Protein AF-A0A7C7NNJ1-F1 (afdb_monomer)

Nearest PDB structures (foldseek):
  7vwx-assembly1_1  TM=5.010E-01  e=4.424E+00  Escherichia coli K-12

Sequence (77 aa):
MQSPFNFIVKPEDGRRYSNTKEVGGIDLIISSSEEDASASNRKAMVVEVPVGYDGPIKKGDTLLVHHNVFKFYNDRK

Structure (mmCIF, N/CA/C/O backbone):
data_AF-A0A7C7NNJ1-F1
#
_entry.id   AF-A0A7C7NNJ1-F1
#
loop_
_atom_site.group_PDB
_atom_site.id
_atom_site.type_symbol
_atom_site.label_atom_id
_atom_site.label_alt_id
_atom_site.label_comp_id
_atom_site.label_asym_id
_atom_site.label_entity_id
_atom_site.label_seq_id
_atom_site.pdbx_PDB_ins_code
_atom_site.Cartn_x
_atom_site.Cartn_y
_atom_site.Cartn_z
_atom_site.occupancy
_atom_site.B_iso_or_equiv
_atom_site.auth_seq_id
_atom_site.auth_comp_id
_atom_site.auth_asym_id
_atom_site.auth_atom_id
_atom_site.pdbx_PDB_model_num
ATOM 1 N N . MET A 1 1 ? -4.703 6.453 -16.154 1.00 72.38 1 MET A N 1
ATOM 2 C CA . MET A 1 1 ? -3.637 7.382 -15.717 1.00 72.38 1 MET A CA 1
ATOM 3 C C . MET A 1 1 ? -2.518 6.524 -15.170 1.00 72.38 1 MET A C 1
ATOM 5 O O . MET A 1 1 ? -2.829 5.683 -14.343 1.00 72.38 1 MET A O 1
ATOM 9 N N . GLN A 1 2 ? -1.284 6.680 -15.650 1.00 85.81 2 GLN A N 1
ATOM 10 C CA . GLN A 1 2 ? -0.132 5.882 -15.216 1.00 85.81 2 GLN A CA 1
ATOM 11 C C . GLN A 1 2 ? 0.922 6.807 -14.614 1.00 85.81 2 GLN A C 1
ATOM 13 O O . GLN A 1 2 ? 1.239 7.842 -15.197 1.00 85.81 2 GLN A O 1
ATOM 18 N N . SER A 1 3 ? 1.402 6.481 -13.413 1.00 90.00 3 SER A N 1
ATOM 19 C CA . SER A 1 3 ? 2.427 7.281 -12.741 1.00 90.00 3 SER A CA 1
ATOM 20 C C . SER A 1 3 ? 3.806 6.929 -13.298 1.00 90.00 3 SER A C 1
ATOM 22 O O . SER A 1 3 ? 4.062 5.750 -13.539 1.00 90.00 3 SER A O 1
ATOM 24 N N . PRO A 1 4 ? 4.730 7.891 -13.435 1.00 92.94 4 PRO A N 1
ATOM 25 C CA . PRO A 1 4 ? 6.105 7.581 -13.812 1.00 92.94 4 PRO A CA 1
ATOM 26 C C . PRO A 1 4 ? 6.816 6.661 -12.809 1.00 92.94 4 PRO A C 1
ATOM 28 O O . PRO A 1 4 ? 7.602 5.821 -13.221 1.00 92.94 4 PRO A O 1
ATOM 31 N N . PHE A 1 5 ? 6.522 6.792 -11.507 1.00 93.69 5 PHE A N 1
ATOM 32 C CA . PHE A 1 5 ? 7.321 6.149 -10.449 1.00 93.69 5 PHE A CA 1
ATOM 33 C C . PHE A 1 5 ? 6.511 5.418 -9.374 1.00 93.69 5 PHE A C 1
ATOM 35 O O . PHE A 1 5 ? 7.075 4.619 -8.634 1.00 93.69 5 PHE A O 1
ATOM 42 N N . ASN A 1 6 ? 5.206 5.680 -9.253 1.00 93.81 6 ASN A N 1
ATOM 43 C CA . ASN A 1 6 ? 4.415 5.202 -8.117 1.00 93.81 6 ASN A CA 1
ATOM 44 C C . ASN A 1 6 ? 3.333 4.202 -8.528 1.00 93.81 6 ASN A C 1
ATOM 46 O O . ASN A 1 6 ? 2.713 4.324 -9.583 1.00 93.81 6 ASN A O 1
ATOM 50 N N . PHE A 1 7 ? 3.057 3.236 -7.657 1.00 94.06 7 PHE A N 1
ATOM 51 C CA . PHE A 1 7 ? 1.862 2.410 -7.793 1.00 94.06 7 PHE A CA 1
ATOM 52 C C . PHE A 1 7 ? 0.630 3.258 -7.497 1.00 94.06 7 PHE A C 1
ATOM 54 O O . PHE A 1 7 ? 0.588 3.986 -6.504 1.00 94.06 7 PHE A O 1
ATOM 61 N N . ILE A 1 8 ? -0.390 3.143 -8.342 1.00 93.69 8 ILE A N 1
ATOM 62 C CA . ILE A 1 8 ? -1.697 3.733 -8.068 1.00 93.69 8 ILE A CA 1
ATOM 63 C C . ILE A 1 8 ? -2.547 2.633 -7.459 1.00 93.69 8 ILE A C 1
ATOM 65 O O . ILE A 1 8 ? -2.795 1.607 -8.093 1.00 93.69 8 ILE A O 1
ATOM 69 N N . VAL A 1 9 ? -2.985 2.844 -6.223 1.00 92.81 9 VAL A N 1
ATOM 70 C CA . VAL A 1 9 ? -3.725 1.847 -5.454 1.00 92.81 9 VAL A CA 1
ATOM 71 C C . VAL A 1 9 ? -4.991 2.444 -4.856 1.00 92.81 9 VAL A C 1
ATOM 73 O O . VAL A 1 9 ? -5.078 3.648 -4.619 1.00 92.81 9 VAL A O 1
ATOM 76 N N . LYS A 1 10 ? -5.973 1.587 -4.586 1.00 90.50 10 LYS A N 1
ATOM 77 C CA . LYS A 1 10 ? -7.197 1.928 -3.854 1.00 90.50 10 LYS A CA 1
ATOM 78 C C . LYS A 1 10 ? -7.394 0.954 -2.688 1.00 90.50 10 LYS A C 1
ATOM 80 O O . LYS A 1 10 ? -6.933 -0.180 -2.795 1.00 90.50 10 LYS A O 1
ATOM 85 N N . PRO A 1 11 ? -8.065 1.342 -1.594 1.00 88.75 11 PRO A N 1
ATOM 86 C CA . PRO A 1 11 ? -8.407 0.390 -0.540 1.00 88.75 11 PRO A CA 1
ATOM 87 C C . PRO A 1 11 ? -9.280 -0.742 -1.104 1.00 88.75 11 PRO A C 1
ATOM 89 O O . PRO A 1 11 ? -10.203 -0.468 -1.872 1.00 88.75 11 PRO A O 1
ATOM 92 N N . GLU A 1 12 ? -8.980 -1.992 -0.731 1.00 80.75 12 GLU A N 1
ATOM 93 C CA . GLU A 1 12 ? -9.644 -3.206 -1.252 1.00 80.75 12 GLU A CA 1
ATOM 94 C C . GLU A 1 12 ? -11.174 -3.132 -1.108 1.00 80.75 12 GLU A C 1
ATOM 96 O O . GLU A 1 12 ? -11.897 -3.284 -2.090 1.00 80.75 12 GLU A O 1
ATOM 101 N N . ASP A 1 13 ? -11.654 -2.744 0.075 1.00 75.31 13 ASP A N 1
ATOM 102 C CA . ASP A 1 13 ? -13.086 -2.667 0.396 1.00 75.31 13 ASP A CA 1
ATOM 103 C C . ASP A 1 13 ? -13.712 -1.295 0.087 1.00 75.31 13 ASP A C 1
ATOM 105 O O . ASP A 1 13 ? -14.804 -0.973 0.555 1.00 75.31 13 ASP A O 1
ATOM 109 N N . GLY A 1 14 ? -12.980 -0.403 -0.593 1.00 72.06 14 GLY A N 1
ATOM 110 C CA . GLY A 1 14 ? -13.370 1.005 -0.755 1.00 72.06 14 GLY A CA 1
ATOM 111 C C . GLY A 1 14 ? -13.379 1.813 0.555 1.00 72.06 14 GLY A C 1
ATOM 112 O O . GLY A 1 14 ? -13.611 3.021 0.534 1.00 72.06 14 GLY A O 1
ATOM 113 N N . ARG A 1 15 ? -13.094 1.172 1.695 1.00 72.25 15 ARG A N 1
ATOM 114 C CA . ARG A 1 15 ? -13.077 1.767 3.036 1.00 72.25 15 ARG A CA 1
ATOM 115 C C . ARG A 1 15 ? -11.648 2.070 3.476 1.00 72.25 15 ARG A C 1
ATOM 117 O O . ARG A 1 15 ? -10.753 1.246 3.324 1.00 72.25 15 ARG A O 1
ATOM 124 N N . ARG A 1 16 ? -11.428 3.248 4.060 1.00 66.56 16 ARG A N 1
ATOM 125 C CA . ARG A 1 16 ? -10.114 3.674 4.589 1.00 66.56 16 ARG A CA 1
ATOM 126 C C . ARG A 1 16 ? -9.754 3.016 5.922 1.00 66.56 16 ARG A C 1
ATOM 128 O O . ARG A 1 16 ? -8.579 2.833 6.225 1.00 66.56 16 ARG A O 1
ATOM 135 N N . TYR A 1 17 ? -10.769 2.634 6.688 1.00 67.62 17 TYR A N 1
ATOM 136 C CA . TYR A 1 17 ? -10.636 2.005 7.994 1.00 67.62 17 TYR A CA 1
ATOM 137 C C . TYR A 1 17 ? -11.369 0.667 7.986 1.00 67.62 17 TYR A C 1
ATOM 139 O O . TYR A 1 17 ? -12.461 0.549 7.429 1.00 67.62 17 TYR A O 1
ATOM 147 N N . SER A 1 18 ? -10.764 -0.332 8.615 1.00 66.12 18 SER A N 1
ATOM 148 C CA . SER A 1 18 ? -11.366 -1.632 8.904 1.00 66.12 18 SER A CA 1
ATOM 149 C C . SER A 1 18 ? -11.866 -1.627 10.349 1.00 66.12 18 SER A C 1
ATOM 151 O O . SER A 1 18 ? -11.459 -2.445 11.170 1.00 66.12 18 SER A O 1
ATOM 153 N N . ASN A 1 19 ? -12.685 -0.630 10.685 1.00 64.62 19 ASN A N 1
ATOM 154 C CA . ASN A 1 19 ? -13.128 -0.352 12.050 1.00 64.62 19 ASN A CA 1
ATOM 155 C C . ASN A 1 19 ? -14.521 -0.913 12.367 1.00 64.62 19 ASN A C 1
ATOM 157 O O . ASN A 1 19 ? -15.102 -0.562 13.390 1.00 64.62 19 ASN A O 1
ATOM 161 N N . THR A 1 20 ? -15.053 -1.771 11.500 1.00 66.25 20 THR A N 1
ATOM 162 C CA . THR A 1 20 ? -16.322 -2.477 11.690 1.00 66.25 20 THR A CA 1
ATOM 163 C C . THR A 1 20 ? -16.070 -3.977 11.705 1.00 66.25 20 THR A C 1
ATOM 165 O O . THR A 1 20 ? -15.230 -4.478 10.955 1.00 66.25 20 THR A O 1
ATOM 168 N N . LYS A 1 21 ? -16.757 -4.690 12.595 1.00 73.31 21 LYS A N 1
ATOM 169 C CA . LYS A 1 21 ? -16.691 -6.146 12.699 1.00 73.31 21 LYS A CA 1
ATOM 170 C C . LYS A 1 21 ? -18.099 -6.698 12.853 1.00 73.31 21 LYS A C 1
ATOM 172 O O . LYS A 1 21 ? -18.825 -6.278 13.750 1.00 73.31 21 LYS A O 1
ATOM 177 N N . GLU A 1 22 ? -18.452 -7.655 12.005 1.00 74.25 22 GLU A N 1
ATOM 178 C CA . GLU A 1 22 ? -19.730 -8.350 12.101 1.00 74.25 22 GLU A CA 1
ATOM 179 C C . GLU A 1 22 ? -19.689 -9.332 13.279 1.00 74.25 22 GLU A C 1
ATOM 181 O O . GLU A 1 22 ? -18.820 -10.207 13.359 1.00 74.25 22 GLU A O 1
ATOM 186 N N . VAL A 1 23 ? -20.616 -9.171 14.222 1.00 76.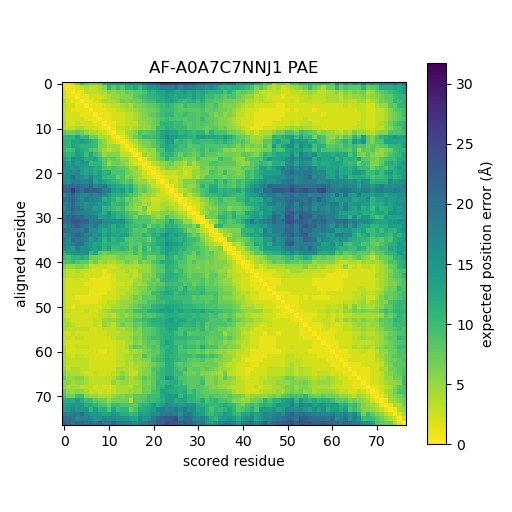50 23 VAL A N 1
ATOM 187 C CA . VAL A 1 23 ? -20.800 -10.088 15.351 1.00 76.50 23 VAL A CA 1
ATOM 188 C C . VAL A 1 23 ? -22.291 -10.365 15.488 1.00 76.50 23 VAL A C 1
ATOM 190 O O . VAL A 1 23 ? -23.066 -9.481 15.837 1.00 76.50 23 VAL A O 1
ATOM 193 N N . GLY A 1 24 ? -22.705 -11.599 15.191 1.00 78.31 24 GLY A N 1
ATOM 194 C CA . GLY A 1 24 ? -24.106 -12.014 15.329 1.00 78.3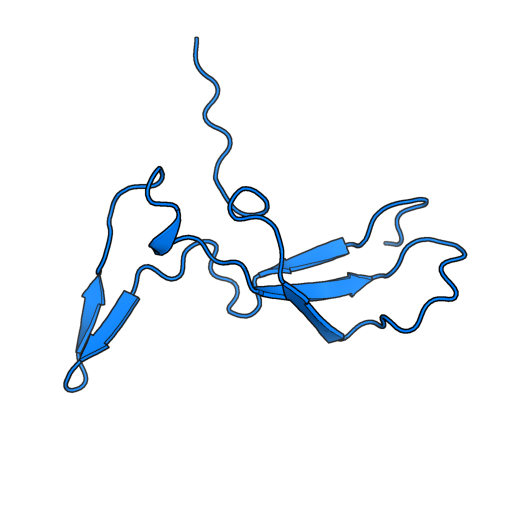1 24 GLY A CA 1
ATOM 195 C C . GLY A 1 24 ? -25.076 -11.298 14.381 1.00 78.31 24 GLY A C 1
ATOM 196 O O . GLY A 1 24 ? -26.217 -11.058 14.763 1.00 78.31 24 GLY A O 1
ATOM 197 N N . GLY A 1 25 ? -24.631 -10.934 13.171 1.00 77.62 25 GLY A N 1
ATOM 198 C CA . GLY A 1 25 ? -25.454 -10.235 12.173 1.00 77.62 25 GLY A CA 1
ATOM 199 C C . GLY A 1 25 ? -25.609 -8.729 12.409 1.00 77.62 25 GLY A C 1
ATOM 200 O O . GLY A 1 25 ? -26.413 -8.086 11.740 1.00 77.62 25 GLY A O 1
ATOM 201 N N . ILE A 1 26 ? -24.855 -8.165 13.358 1.00 80.19 26 ILE A N 1
ATOM 202 C CA . ILE A 1 26 ? -24.801 -6.728 13.633 1.00 80.19 26 ILE A CA 1
ATOM 203 C C . ILE A 1 26 ? -23.382 -6.237 13.326 1.00 80.19 26 ILE A C 1
ATOM 205 O O . ILE A 1 26 ? -22.402 -6.810 13.811 1.00 80.19 26 ILE A O 1
ATOM 209 N N . ASP A 1 27 ? -23.276 -5.164 12.543 1.00 75.12 27 ASP A N 1
ATOM 210 C CA . ASP A 1 27 ? -22.014 -4.463 12.305 1.00 75.12 27 ASP A CA 1
ATOM 211 C C . ASP A 1 27 ? -21.653 -3.612 13.527 1.00 75.12 27 ASP A C 1
ATOM 213 O O . ASP A 1 27 ? -22.282 -2.591 13.812 1.00 75.12 27 ASP A O 1
ATOM 217 N N . LEU A 1 28 ? -20.621 -4.029 14.260 1.00 74.75 28 LEU A N 1
ATOM 218 C CA . LEU A 1 28 ? -20.139 -3.326 15.442 1.00 74.75 28 LEU A CA 1
ATOM 219 C C . LEU A 1 28 ? -18.941 -2.443 15.085 1.00 74.75 28 LEU A C 1
ATOM 221 O O . LEU A 1 28 ? -17.954 -2.925 14.525 1.00 74.75 28 LEU A O 1
ATOM 225 N N . ILE A 1 29 ? -18.997 -1.156 15.434 1.00 75.25 29 ILE A N 1
ATOM 226 C CA . ILE A 1 29 ? -17.847 -0.253 15.301 1.00 75.25 29 ILE A CA 1
ATOM 227 C C . ILE A 1 29 ? -16.856 -0.583 16.423 1.00 75.25 29 ILE A C 1
ATOM 229 O O . ILE A 1 29 ? -17.118 -0.315 17.592 1.00 75.25 29 ILE A O 1
ATOM 233 N N . ILE A 1 30 ? -15.720 -1.180 16.066 1.00 69.25 30 ILE A N 1
ATOM 234 C CA . ILE A 1 30 ? -14.673 -1.610 17.006 1.00 69.25 30 ILE A CA 1
ATOM 235 C C . ILE A 1 30 ? -13.679 -0.495 17.349 1.00 69.25 30 ILE A C 1
ATOM 237 O O . ILE A 1 30 ? -12.958 -0.604 18.335 1.00 69.25 30 ILE A O 1
ATOM 241 N N . SER A 1 31 ? -13.627 0.572 16.548 1.00 62.72 31 SER A N 1
ATOM 242 C CA . SER A 1 31 ? -12.807 1.750 16.832 1.00 62.72 31 SER A CA 1
ATOM 243 C C . SER A 1 31 ? -13.382 2.996 16.161 1.00 62.72 31 SER A C 1
ATOM 245 O O . SER A 1 31 ? -13.727 2.983 14.979 1.00 62.72 31 SER A O 1
ATOM 247 N N . SER A 1 32 ? -13.472 4.089 16.915 1.00 60.53 32 SER A N 1
ATOM 248 C CA . SER A 1 32 ? -13.821 5.421 16.407 1.00 60.53 32 SER A CA 1
ATOM 249 C C . SER A 1 32 ? -12.611 6.356 16.307 1.00 60.53 32 SER A C 1
ATOM 251 O O . SER A 1 32 ? -12.777 7.510 15.928 1.00 60.53 32 SER A O 1
ATOM 253 N N . SER A 1 33 ? -11.412 5.894 16.682 1.00 59.28 33 SER A N 1
ATOM 254 C CA . SER A 1 33 ? -10.201 6.719 16.694 1.00 59.28 33 SER A CA 1
ATOM 255 C C . SER A 1 33 ? -9.435 6.593 15.380 1.00 59.28 33 SER A C 1
ATOM 257 O O . SER A 1 33 ? -9.050 5.497 14.976 1.00 59.28 33 SER A O 1
ATOM 259 N N . GLU A 1 34 ? -9.155 7.727 14.737 1.00 58.28 34 GLU A N 1
ATOM 260 C CA . GLU A 1 34 ? -8.334 7.800 13.518 1.00 58.28 34 GLU A CA 1
ATOM 261 C C . GLU A 1 34 ? -6.853 7.462 13.777 1.00 58.28 34 GLU A C 1
ATOM 263 O O . GLU A 1 34 ? -6.106 7.071 12.869 1.00 58.28 34 GLU A O 1
ATOM 268 N N . GLU A 1 35 ? -6.411 7.594 15.029 1.00 58.19 35 GLU A N 1
ATOM 269 C CA . GLU A 1 35 ? -5.032 7.340 15.449 1.00 58.19 35 GLU A CA 1
ATOM 270 C C . GLU A 1 35 ? -4.765 5.846 15.668 1.00 58.19 35 GLU A C 1
ATOM 272 O O . GLU A 1 35 ? -3.622 5.405 15.538 1.00 58.19 35 GLU A O 1
ATOM 277 N N . ASP A 1 36 ? -5.812 5.041 15.865 1.00 60.66 36 ASP A N 1
ATOM 278 C CA . ASP A 1 36 ? -5.695 3.603 16.086 1.00 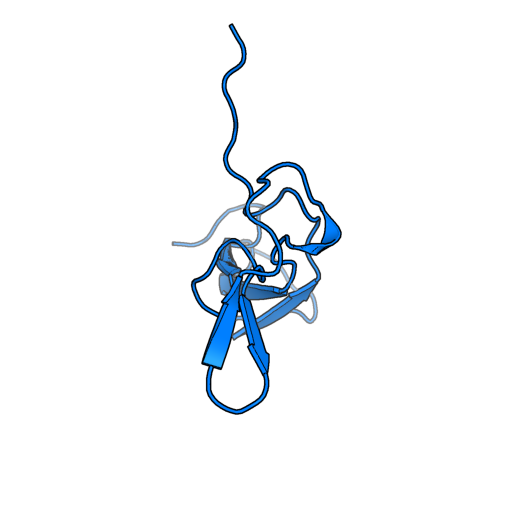60.66 36 ASP A CA 1
ATOM 279 C C . ASP A 1 36 ? -5.167 2.877 14.831 1.00 60.66 36 ASP A C 1
ATOM 281 O O . ASP A 1 36 ? -5.836 2.743 13.801 1.00 60.66 36 ASP A O 1
ATOM 285 N N . ALA A 1 37 ? -3.909 2.433 14.887 1.00 60.50 37 ALA A N 1
ATOM 286 C CA . ALA A 1 37 ? -3.261 1.750 13.767 1.00 60.50 37 ALA A CA 1
ATOM 287 C C . ALA A 1 37 ? -3.843 0.347 13.519 1.00 60.50 37 ALA A C 1
ATOM 289 O O . ALA A 1 37 ? -3.814 -0.129 12.382 1.00 60.50 37 ALA A O 1
ATOM 290 N N . SER A 1 38 ? -4.396 -0.300 14.551 1.00 63.38 38 SER A N 1
ATOM 291 C CA . SER A 1 38 ? -5.047 -1.613 14.454 1.00 63.38 38 SER A CA 1
ATOM 292 C C . SER A 1 38 ? -6.326 -1.590 13.618 1.00 63.38 38 SER A C 1
ATOM 294 O O . SER A 1 38 ? -6.615 -2.571 12.939 1.00 63.38 38 SER A O 1
ATOM 296 N N . ALA A 1 39 ? -7.060 -0.476 13.612 1.00 65.62 39 ALA A N 1
ATOM 297 C CA . ALA A 1 39 ? -8.281 -0.298 12.824 1.00 65.62 39 ALA A CA 1
ATOM 298 C C . ALA A 1 39 ? -8.049 0.315 11.424 1.00 65.62 39 ALA A C 1
ATOM 300 O O . ALA A 1 39 ? -9.003 0.640 10.713 1.00 65.62 39 ALA A O 1
ATOM 301 N N . SER A 1 40 ? -6.793 0.499 11.009 1.00 68.88 40 SER A N 1
ATOM 302 C CA . SER A 1 40 ? -6.450 1.101 9.714 1.00 68.88 40 SER A CA 1
ATOM 303 C C . SER A 1 40 ? -6.483 0.067 8.587 1.00 68.88 40 SER A C 1
ATOM 305 O O . SER A 1 40 ? -5.902 -1.010 8.725 1.00 68.88 40 SER A O 1
ATOM 307 N N . ASN A 1 41 ? -7.096 0.397 7.442 1.00 77.25 41 ASN A N 1
ATOM 308 C CA . ASN A 1 41 ? -7.032 -0.493 6.285 1.00 77.25 41 ASN A CA 1
ATOM 309 C C . ASN A 1 41 ? -5.590 -0.545 5.755 1.00 77.25 41 ASN A C 1
ATOM 311 O O . ASN A 1 41 ? -4.939 0.483 5.562 1.00 77.25 41 ASN A O 1
ATOM 315 N N . ARG A 1 42 ? -5.086 -1.757 5.525 1.00 85.75 42 ARG A N 1
ATOM 316 C CA . ARG A 1 42 ? -3.737 -2.017 5.008 1.00 85.75 4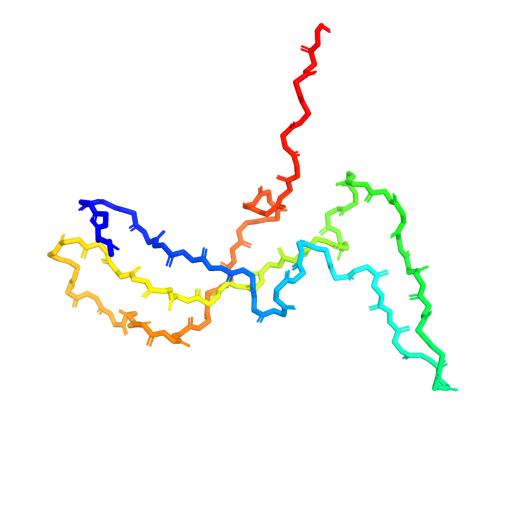2 ARG A CA 1
ATOM 317 C C . ARG A 1 42 ? -3.738 -2.818 3.714 1.00 85.75 42 ARG A C 1
ATOM 319 O O . ARG A 1 42 ? -2.664 -3.137 3.218 1.00 85.75 42 ARG A O 1
ATOM 326 N N . LYS A 1 43 ? -4.905 -3.150 3.166 1.00 89.50 43 LYS A N 1
ATOM 327 C CA . LYS A 1 43 ? -5.029 -3.881 1.907 1.00 89.50 43 LYS A CA 1
ATOM 328 C C . LYS A 1 43 ? -5.352 -2.916 0.780 1.00 89.50 43 LYS A C 1
ATOM 330 O O . LYS A 1 43 ? -6.367 -2.218 0.806 1.00 89.50 43 LYS A O 1
ATOM 335 N N . ALA A 1 44 ? -4.464 -2.871 -0.201 1.00 90.94 44 ALA A N 1
ATOM 336 C CA . ALA A 1 44 ? -4.542 -1.947 -1.315 1.00 90.94 44 ALA A CA 1
ATOM 337 C C . ALA A 1 44 ? -4.582 -2.716 -2.636 1.00 90.94 44 ALA A C 1
ATOM 339 O O . ALA A 1 44 ? -3.641 -3.429 -2.963 1.00 90.94 44 ALA A O 1
ATOM 340 N N . MET A 1 45 ? -5.649 -2.550 -3.409 1.00 93.81 45 MET A N 1
ATOM 341 C CA . MET A 1 45 ? -5.768 -3.115 -4.748 1.00 93.81 45 MET A CA 1
ATOM 342 C C . MET A 1 45 ? -5.035 -2.228 -5.755 1.00 93.81 45 MET A C 1
ATOM 344 O O . MET A 1 45 ? -5.283 -1.018 -5.820 1.00 93.81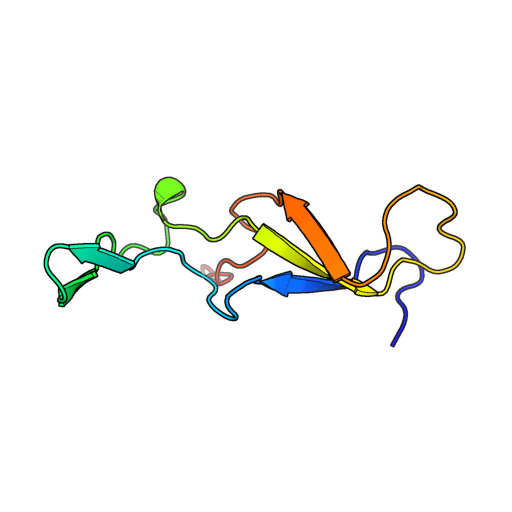 45 MET A O 1
ATOM 348 N N . VAL A 1 46 ? -4.162 -2.825 -6.563 1.00 95.12 46 VAL A N 1
ATOM 349 C CA . VAL A 1 46 ? -3.418 -2.127 -7.615 1.00 95.12 46 VAL A CA 1
ATOM 350 C C . VAL A 1 46 ? -4.364 -1.734 -8.742 1.00 95.12 46 VAL A C 1
ATOM 352 O O . VAL A 1 46 ? -4.950 -2.579 -9.416 1.00 95.12 46 VAL A O 1
ATOM 355 N N . VAL A 1 47 ? -4.488 -0.431 -8.969 1.00 94.44 47 VAL A N 1
ATOM 356 C CA . VAL A 1 47 ? -5.213 0.144 -10.106 1.00 94.44 47 VAL A CA 1
ATOM 357 C C . VAL A 1 47 ? -4.282 0.267 -11.310 1.00 94.44 47 VAL A C 1
ATOM 359 O O . VAL A 1 47 ? -4.692 -0.016 -12.432 1.00 94.44 47 VAL A O 1
ATOM 362 N N . GLU A 1 48 ? -3.025 0.658 -11.082 1.00 96.12 48 GLU A N 1
ATOM 363 C CA . GLU A 1 48 ? -2.024 0.857 -12.131 1.00 96.12 48 GLU A CA 1
ATOM 364 C C . GLU A 1 48 ? -0.597 0.687 -11.581 1.00 96.12 48 GLU A C 1
ATOM 366 O O . GLU A 1 48 ? -0.326 1.036 -10.428 1.00 96.12 48 GLU A O 1
ATOM 371 N N . VAL A 1 49 ? 0.317 0.190 -12.419 1.00 95.88 4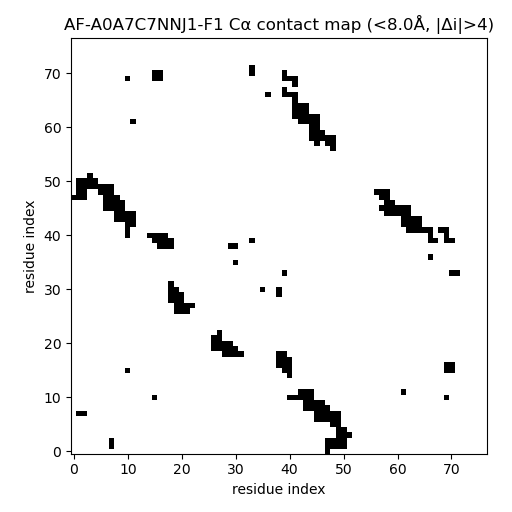9 VAL A N 1
ATOM 372 C CA . VAL A 1 49 ? 1.750 0.044 -12.105 1.00 95.88 49 VAL A CA 1
ATOM 373 C C . VAL A 1 49 ? 2.567 1.205 -12.699 1.00 95.88 49 VAL A C 1
ATOM 375 O O . VAL A 1 49 ? 2.134 1.798 -13.691 1.00 95.88 49 VAL A O 1
ATOM 378 N N . PRO A 1 50 ? 3.738 1.556 -12.134 1.00 95.69 50 PRO A N 1
ATOM 379 C CA . PRO A 1 50 ? 4.589 2.611 -12.683 1.00 95.69 50 PRO A CA 1
ATOM 380 C C . PRO A 1 50 ? 4.981 2.381 -14.149 1.00 95.69 50 PRO A C 1
ATOM 382 O O . PRO A 1 50 ? 5.018 1.247 -14.631 1.00 95.69 50 PRO A O 1
ATOM 385 N N . VAL A 1 51 ? 5.299 3.456 -14.872 1.00 94.50 51 VAL A N 1
ATOM 386 C CA . VAL A 1 51 ? 5.860 3.351 -16.228 1.00 94.50 51 VAL A CA 1
ATOM 387 C C . VAL A 1 51 ? 7.202 2.621 -16.170 1.00 94.50 51 VAL A C 1
ATOM 389 O O . VAL A 1 51 ? 8.085 2.998 -15.408 1.00 94.50 51 VAL A O 1
ATOM 392 N N . GLY A 1 52 ? 7.351 1.579 -16.988 1.00 92.19 52 GLY A N 1
ATOM 393 C CA . GLY A 1 52 ? 8.581 0.788 -17.049 1.00 92.19 52 GLY A CA 1
ATOM 394 C C . GLY A 1 52 ? 8.768 -0.195 -15.892 1.00 92.19 52 GLY A C 1
ATOM 395 O O . GLY A 1 52 ? 9.840 -0.772 -15.786 1.00 92.19 52 GLY A O 1
ATOM 396 N N . TYR A 1 53 ? 7.753 -0.405 -15.045 1.00 95.12 53 TYR A N 1
ATOM 397 C CA . TYR A 1 53 ? 7.793 -1.460 -14.036 1.00 95.12 53 TYR A CA 1
ATOM 398 C C . TYR A 1 53 ? 7.683 -2.847 -14.689 1.00 95.12 53 TYR A C 1
ATOM 400 O O . TYR A 1 53 ? 6.683 -3.159 -15.335 1.00 95.12 53 TYR A O 1
ATOM 408 N N . ASP A 1 54 ? 8.702 -3.676 -14.487 1.00 94.94 54 ASP A N 1
ATOM 409 C CA . ASP A 1 54 ? 8.872 -5.028 -15.036 1.00 94.94 54 ASP A CA 1
ATOM 410 C C . ASP A 1 54 ? 8.821 -6.130 -13.958 1.00 94.94 54 ASP A C 1
ATOM 412 O O . ASP A 1 54 ? 9.072 -7.304 -14.231 1.00 94.94 54 ASP A O 1
ATOM 416 N N . GLY A 1 55 ? 8.474 -5.761 -12.722 1.00 95.31 55 GLY A N 1
ATOM 417 C CA . GLY A 1 55 ? 8.325 -6.705 -11.621 1.00 95.31 55 GLY A CA 1
ATOM 418 C C . GLY A 1 55 ? 7.019 -7.518 -11.666 1.00 95.31 55 GLY A C 1
ATOM 419 O O . GLY A 1 55 ? 6.173 -7.332 -12.540 1.00 95.31 55 GLY A O 1
ATOM 420 N N . PRO A 1 56 ? 6.816 -8.426 -10.695 1.00 95.81 56 PRO A N 1
ATOM 421 C CA . PRO A 1 56 ? 5.724 -9.404 -10.730 1.00 95.81 56 PRO A CA 1
ATOM 422 C C . PRO A 1 56 ? 4.335 -8.827 -10.411 1.00 95.81 56 PRO A C 1
ATOM 424 O O . PRO A 1 56 ? 3.337 -9.514 -10.621 1.00 95.81 56 PRO A O 1
ATOM 427 N N . ILE A 1 57 ? 4.263 -7.604 -9.879 1.00 96.19 57 ILE A N 1
ATOM 428 C CA . ILE A 1 57 ? 3.006 -6.969 -9.465 1.00 96.19 57 ILE A CA 1
ATOM 429 C C . ILE A 1 57 ? 2.238 -6.478 -10.695 1.00 96.19 57 ILE A C 1
ATOM 431 O O . ILE A 1 57 ? 2.788 -5.789 -11.553 1.00 96.19 57 ILE A O 1
ATOM 435 N N . LYS A 1 58 ? 0.936 -6.752 -10.750 1.00 95.56 58 LYS A N 1
ATOM 436 C CA . LYS A 1 58 ? 0.042 -6.324 -11.835 1.00 95.56 58 LYS A CA 1
ATOM 437 C C . LYS A 1 58 ? -1.224 -5.653 -11.310 1.00 95.56 58 LYS A C 1
ATOM 439 O O . LYS A 1 58 ? -1.546 -5.688 -10.124 1.00 95.56 58 LYS A O 1
ATOM 444 N N . LYS A 1 59 ? -1.973 -5.036 -12.228 1.00 95.00 59 LYS A N 1
ATOM 445 C CA . LYS A 1 59 ? -3.310 -4.502 -11.930 1.00 95.00 59 LYS A CA 1
ATOM 446 C C . LYS A 1 59 ? -4.200 -5.607 -11.366 1.00 95.00 59 LYS A C 1
ATOM 448 O O . LYS A 1 59 ? -4.252 -6.700 -11.926 1.00 95.00 59 LYS A O 1
ATOM 453 N N . GLY A 1 60 ? -4.921 -5.288 -10.299 1.00 93.75 60 GLY A N 1
ATOM 454 C CA . GLY A 1 60 ? -5.795 -6.213 -9.585 1.00 93.75 60 GLY A CA 1
ATOM 455 C C . GLY A 1 60 ? -5.127 -6.972 -8.440 1.00 93.75 60 GLY A C 1
ATOM 456 O O . GLY A 1 60 ? -5.853 -7.524 -7.620 1.00 93.75 60 GLY A O 1
ATOM 457 N N . ASP A 1 61 ? -3.795 -6.966 -8.327 1.00 95.69 61 ASP A N 1
ATOM 458 C CA . ASP A 1 61 ? -3.129 -7.570 -7.172 1.00 95.69 61 ASP A CA 1
ATOM 459 C C . ASP A 1 61 ? -3.424 -6.778 -5.889 1.00 95.69 61 ASP A C 1
ATOM 461 O O . ASP A 1 61 ? -3.619 -5.557 -5.919 1.00 95.69 61 ASP A O 1
ATOM 465 N N . THR A 1 62 ? -3.406 -7.473 -4.751 1.00 93.75 62 THR A N 1
ATOM 466 C CA . THR A 1 62 ? -3.533 -6.857 -3.426 1.00 93.75 62 THR A CA 1
ATOM 467 C C . THR A 1 62 ? -2.157 -6.693 -2.791 1.00 93.75 62 THR A C 1
ATOM 469 O O . THR A 1 62 ? -1.416 -7.656 -2.598 1.00 93.75 62 THR A O 1
ATOM 472 N N . LEU A 1 63 ? -1.834 -5.460 -2.412 1.00 92.06 63 LEU A N 1
ATOM 473 C CA . LEU A 1 63 ? -0.635 -5.094 -1.672 1.00 92.06 63 LEU A CA 1
ATOM 474 C C . LEU A 1 63 ? -0.958 -4.891 -0.194 1.00 92.06 63 LEU A C 1
ATOM 476 O O . LEU A 1 63 ? -1.981 -4.300 0.163 1.00 92.06 63 LEU A O 1
ATOM 480 N N . LEU A 1 64 ? -0.033 -5.317 0.665 1.00 91.06 64 LEU A N 1
ATOM 481 C CA . LEU A 1 64 ? -0.012 -4.905 2.062 1.00 91.06 64 LEU A CA 1
ATOM 482 C C . LEU A 1 64 ? 0.721 -3.566 2.166 1.00 91.06 64 LEU A C 1
ATOM 484 O O . LEU A 1 64 ? 1.924 -3.488 1.923 1.00 91.06 64 LEU A O 1
ATOM 488 N N . VAL A 1 65 ? 0.003 -2.515 2.546 1.00 89.25 65 VAL A N 1
ATOM 489 C CA . VAL A 1 65 ? 0.543 -1.158 2.649 1.00 89.25 65 VAL A CA 1
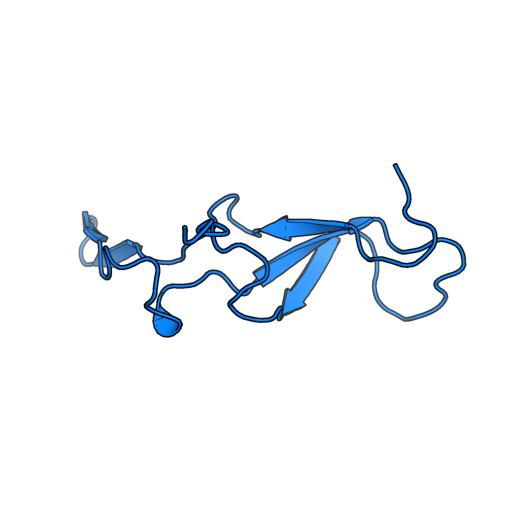ATOM 490 C C . VAL A 1 65 ? 0.7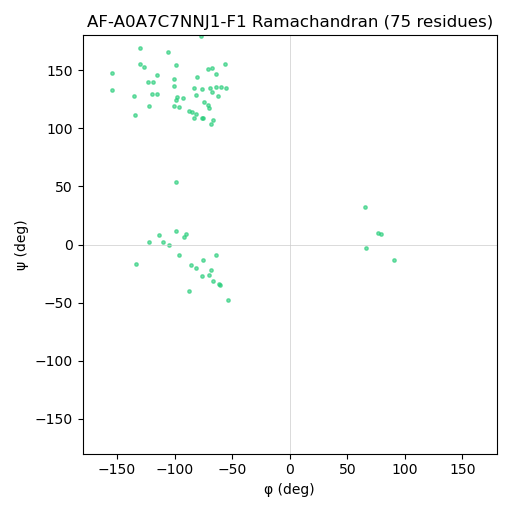63 -0.722 4.097 1.00 89.25 65 VAL A C 1
ATOM 492 O O . VAL A 1 65 ? 0.296 -1.339 5.065 1.00 89.25 65 VAL A O 1
ATOM 495 N N . HIS A 1 66 ? 1.521 0.363 4.252 1.00 87.19 66 HIS A N 1
ATOM 496 C CA . HIS A 1 66 ? 1.721 1.007 5.544 1.00 87.19 66 HIS A CA 1
ATOM 497 C C . HIS A 1 66 ? 0.391 1.560 6.082 1.00 87.19 66 HIS A C 1
ATOM 499 O O . HIS A 1 66 ? -0.441 2.050 5.320 1.00 87.19 66 HIS A O 1
ATOM 505 N N . HIS A 1 67 ? 0.203 1.545 7.403 1.00 79.69 67 HIS A N 1
ATOM 506 C CA . HIS A 1 67 ? -1.052 1.942 8.059 1.00 79.69 67 HIS A CA 1
ATOM 507 C C . HIS A 1 67 ? -1.430 3.424 7.868 1.00 79.69 67 HIS A C 1
ATOM 509 O O . HIS A 1 67 ? -2.539 3.807 8.214 1.00 79.69 67 HIS A O 1
ATOM 515 N N . ASN A 1 68 ? -0.536 4.246 7.306 1.00 81.81 68 ASN A N 1
ATOM 516 C CA . ASN A 1 68 ? -0.786 5.662 7.005 1.00 81.81 68 ASN A CA 1
ATOM 517 C C . ASN A 1 68 ? -1.221 5.925 5.557 1.00 81.81 68 ASN A C 1
ATOM 519 O O . ASN A 1 68 ? -1.614 7.045 5.258 1.00 81.81 68 ASN A O 1
ATOM 523 N N . VAL A 1 69 ? -1.170 4.933 4.657 1.00 84.69 69 VAL A N 1
ATOM 524 C CA . VAL A 1 69 ? -1.450 5.159 3.222 1.00 84.69 69 VAL A CA 1
ATOM 525 C C . VAL A 1 69 ? -2.877 5.656 2.978 1.00 84.69 69 VAL A C 1
ATOM 527 O O . VAL A 1 69 ? -3.095 6.465 2.083 1.00 84.69 69 VAL A O 1
ATOM 530 N N . PHE A 1 70 ? -3.841 5.209 3.786 1.00 82.25 70 PHE A N 1
ATOM 531 C CA . PHE A 1 70 ? -5.249 5.595 3.648 1.00 82.25 70 PHE A CA 1
ATOM 532 C C . PHE A 1 70 ? -5.767 6.507 4.765 1.00 82.25 70 PHE A C 1
ATOM 534 O O . PHE A 1 70 ? -6.952 6.850 4.754 1.00 82.25 70 PHE A O 1
ATOM 541 N N . LYS A 1 71 ? -4.919 6.900 5.724 1.00 77.19 71 LYS A N 1
ATOM 542 C CA . LYS A 1 71 ? -5.338 7.785 6.818 1.00 77.19 71 LYS A CA 1
ATOM 543 C C . LYS A 1 71 ? -5.579 9.203 6.313 1.00 77.19 71 LYS A C 1
ATOM 545 O O . LYS A 1 71 ? -4.950 9.654 5.357 1.00 77.19 71 LYS A O 1
ATOM 550 N N . PHE A 1 72 ? -6.485 9.912 6.980 1.00 67.81 72 PHE A N 1
ATOM 551 C CA . PHE A 1 72 ? -6.608 11.352 6.797 1.00 67.81 72 PHE A CA 1
ATOM 552 C C . PHE A 1 72 ? -5.327 12.047 7.265 1.00 67.81 72 PHE A C 1
ATOM 554 O O . PHE A 1 72 ? -4.765 11.717 8.310 1.00 67.81 72 PHE A O 1
ATOM 561 N N . TYR A 1 73 ? -4.854 13.001 6.464 1.00 65.69 73 TYR A N 1
ATOM 562 C CA . TYR A 1 73 ? -3.793 13.901 6.887 1.00 65.69 73 TYR A CA 1
ATOM 563 C C . TYR A 1 73 ? -4.428 15.002 7.732 1.00 65.69 73 TYR A C 1
ATOM 565 O O . TYR A 1 73 ? -5.203 15.806 7.216 1.00 65.69 73 TYR A O 1
ATOM 573 N N . ASN A 1 74 ? -4.123 15.015 9.027 1.00 61.44 74 ASN A N 1
ATOM 574 C CA . ASN A 1 74 ? -4.512 16.108 9.905 1.00 61.44 74 ASN A CA 1
ATOM 575 C C . ASN A 1 74 ? -3.480 17.224 9.763 1.00 61.44 74 ASN A C 1
ATOM 577 O O . ASN A 1 74 ? -2.346 17.077 10.217 1.00 61.44 74 ASN A O 1
ATOM 581 N N . ASP A 1 75 ? -3.876 18.326 9.130 1.00 60.81 75 ASP A N 1
ATOM 582 C CA . ASP A 1 75 ? -3.087 19.554 9.139 1.00 60.81 75 ASP A CA 1
ATOM 583 C C . ASP A 1 75 ? -3.104 20.119 10.568 1.00 60.81 75 ASP A C 1
ATOM 585 O O . ASP A 1 75 ? -4.130 20.615 11.046 1.00 60.81 75 ASP A O 1
ATOM 589 N N . ARG A 1 76 ? -2.003 19.942 11.305 1.00 57.88 76 ARG A N 1
ATOM 590 C CA . ARG A 1 76 ? -1.863 20.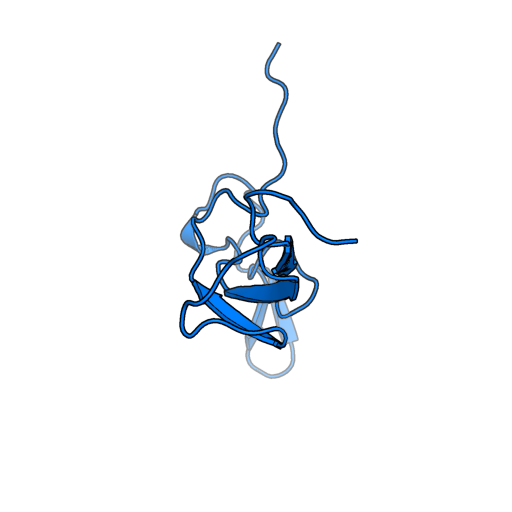511 12.648 1.00 57.88 76 ARG A CA 1
ATOM 591 C C . ARG A 1 76 ? -1.301 21.923 12.518 1.00 57.88 76 ARG A C 1
ATOM 593 O O . ARG A 1 76 ? -0.161 22.085 12.092 1.00 57.88 76 ARG A O 1
ATOM 600 N N . LYS A 1 77 ? -2.113 22.910 12.903 1.00 55.12 77 LYS A N 1
ATOM 601 C CA . LYS A 1 77 ? -1.673 24.293 13.134 1.00 55.12 77 LYS A CA 1
ATOM 602 C C . LYS A 1 77 ? -0.778 24.408 14.361 1.00 55.12 77 LYS A C 1
ATOM 604 O O . LYS A 1 77 ? -1.024 23.657 15.332 1.00 55.12 77 LYS A O 1
#

pLDDT: mean 80.24, std 13.08, range [55.12, 96.19]

Radius of gyration: 15.16 Å; Cα contacts (8 Å, |Δi|>4): 125; chains: 1; bounding box: 34×36×34 Å

Secondary structure (DSSP, 8-state):
---SS--EEEETTS-SB--EEEETTEEEE----TT-STTB--EEEEEEPPTT--SS--TTPEEE--TTTTS------

Solvent-accessible surface area (backbone atoms only — not comparable to full-atom values): 4843 Å² total; per-residue (Å²): 134,73,39,71,80,45,73,40,64,42,44,67,83,77,42,51,52,58,25,64,46,78,57,95,91,39,80,40,75,78,54,92,56,91,81,45,62,89,33,32,32,33,50,27,28,28,70,31,59,25,59,89,67,84,66,94,78,52,67,71,40,76,41,86,52,61,55,64,79,52,52,84,82,78,85,80,130

Mean predicted aligned error: 8.11 Å

Foldseek 3Di:
DAAQADFDWAQPVNDQWQQWDDDPNDTDRNDPDLPDLVGGGQWIATCYDHVPDPDPDDGGDIDGHHSCPSGDDDPDD